Protein AF-A0A0B4BVZ1-F1 (afdb_monomer_lite)

Sequence (86 aa):
MSPDAIRTRLLAARKSIGMQQLDVAKELGLKKTTFHSQESRGAPGLKTMRYYYRQHRIDFNFILHGDFAQLPQDVQDRLFAALQSE

Secondary structure (DSSP, 8-state):
--HHHHHHHHHHHHHHTT--HHHHHHHTT--HHHHHHHHHTT---HHHHHHHHHHH---HHHHHT---TTS-HHHHHHHHHHHH--

Radius of gyration: 11.62 Å; chains: 1; bounding box: 24×28×29 Å

pLDDT: mean 96.11, std 6.37, range [51.28, 98.62]

Structure (mmCIF, N/CA/C/O backbone):
data_AF-A0A0B4BVZ1-F1
#
_entry.id   AF-A0A0B4BVZ1-F1
#
loop_
_atom_site.group_PDB
_atom_site.id
_atom_site.type_symbol
_atom_site.label_atom_id
_atom_site.label_alt_id
_atom_site.label_comp_id
_atom_site.label_asym_id
_atom_site.label_entity_id
_atom_site.label_seq_id
_atom_site.pdbx_PDB_ins_code
_atom_site.Cartn_x
_atom_site.Cartn_y
_atom_site.Cartn_z
_atom_site.occupancy
_atom_site.B_iso_or_equiv
_atom_site.auth_seq_id
_atom_site.auth_comp_id
_atom_site.auth_asym_id
_atom_site.auth_atom_id
_atom_site.pdbx_PDB_model_num
ATOM 1 N N . MET A 1 1 ? 14.543 5.013 -7.963 1.00 76.00 1 MET A N 1
ATOM 2 C CA . MET A 1 1 ? 13.230 4.716 -7.350 1.00 76.00 1 MET A CA 1
ATOM 3 C C . MET A 1 1 ? 12.453 6.025 -7.269 1.00 76.00 1 MET A C 1
ATOM 5 O O . MET A 1 1 ? 12.980 6.951 -6.667 1.00 76.00 1 MET A O 1
ATOM 9 N N . SER A 1 2 ? 11.293 6.153 -7.925 1.00 94.44 2 SER A N 1
ATOM 10 C CA . SER A 1 2 ? 10.487 7.386 -7.880 1.00 94.44 2 SER A CA 1
ATOM 11 C C . SER A 1 2 ? 9.292 7.239 -6.927 1.00 94.44 2 SER A C 1
ATOM 13 O O . SER A 1 2 ? 8.744 6.136 -6.818 1.00 94.44 2 SER A O 1
ATOM 15 N N . PRO A 1 3 ? 8.857 8.325 -6.261 1.00 96.75 3 PRO A N 1
ATOM 16 C CA . PRO A 1 3 ? 7.639 8.323 -5.452 1.00 96.75 3 PRO A CA 1
ATOM 17 C C . PRO A 1 3 ? 6.404 7.853 -6.233 1.00 96.75 3 PRO A C 1
ATOM 19 O O . PRO A 1 3 ? 5.636 7.041 -5.726 1.00 96.75 3 PRO A O 1
ATOM 22 N N . ASP A 1 4 ? 6.258 8.258 -7.497 1.00 97.25 4 ASP A N 1
ATOM 23 C CA . ASP A 1 4 ? 5.121 7.846 -8.331 1.00 97.25 4 ASP A CA 1
ATOM 24 C C . ASP A 1 4 ? 5.081 6.334 -8.568 1.00 97.25 4 ASP A C 1
ATOM 26 O O . ASP A 1 4 ? 4.028 5.715 -8.429 1.00 97.25 4 ASP A O 1
ATOM 30 N N . ALA A 1 5 ? 6.233 5.701 -8.816 1.00 97.19 5 ALA A N 1
ATOM 31 C CA . ALA A 1 5 ? 6.285 4.250 -8.960 1.00 97.19 5 ALA A CA 1
ATOM 32 C C . ALA A 1 5 ? 5.883 3.541 -7.658 1.00 97.19 5 ALA A C 1
ATOM 34 O O . ALA A 1 5 ? 5.205 2.515 -7.694 1.00 97.19 5 ALA A O 1
ATOM 35 N N . ILE A 1 6 ? 6.314 4.049 -6.496 1.00 98.25 6 ILE A N 1
ATOM 36 C CA . ILE A 1 6 ? 5.919 3.490 -5.190 1.00 98.25 6 ILE A CA 1
ATOM 37 C C . ILE A 1 6 ? 4.415 3.676 -4.970 1.00 98.25 6 ILE A C 1
ATOM 39 O O . ILE A 1 6 ? 3.743 2.746 -4.530 1.00 98.25 6 ILE A O 1
ATOM 43 N N . ARG A 1 7 ? 3.864 4.843 -5.322 1.00 98.00 7 ARG A N 1
ATOM 44 C CA . ARG A 1 7 ? 2.422 5.111 -5.271 1.00 98.00 7 ARG A CA 1
ATOM 45 C C . ARG A 1 7 ? 1.636 4.088 -6.089 1.00 98.00 7 ARG A C 1
ATOM 47 O O . ARG A 1 7 ? 0.716 3.487 -5.538 1.00 98.00 7 ARG A O 1
ATOM 54 N N . THR A 1 8 ? 2.001 3.845 -7.350 1.00 97.88 8 THR A N 1
ATOM 55 C CA . THR A 1 8 ? 1.333 2.841 -8.202 1.00 97.88 8 THR A CA 1
ATOM 56 C C . THR A 1 8 ? 1.337 1.460 -7.545 1.00 97.88 8 THR A C 1
ATOM 58 O O . THR A 1 8 ? 0.322 0.768 -7.527 1.00 97.88 8 THR A O 1
ATOM 61 N N . ARG A 1 9 ? 2.443 1.073 -6.906 1.00 97.94 9 ARG A N 1
ATOM 62 C CA . ARG A 1 9 ? 2.558 -0.233 -6.237 1.00 97.94 9 ARG A CA 1
ATOM 63 C C . ARG A 1 9 ? 1.812 -0.309 -4.911 1.00 97.94 9 ARG A C 1
ATOM 65 O O . ARG A 1 9 ? 1.272 -1.364 -4.596 1.00 97.94 9 ARG A O 1
ATOM 72 N N . LEU A 1 10 ? 1.699 0.789 -4.165 1.00 98.12 10 LEU A N 1
ATOM 73 C CA . LEU A 1 10 ? 0.820 0.861 -2.992 1.00 98.12 10 LEU A CA 1
ATOM 74 C C . LEU A 1 10 ? -0.655 0.760 -3.388 1.00 98.12 10 LEU A C 1
ATOM 76 O O . LEU A 1 10 ? -1.406 0.032 -2.738 1.00 98.12 10 LEU A O 1
ATOM 80 N N . LEU A 1 11 ? -1.049 1.424 -4.479 1.00 98.00 11 LEU A N 1
ATOM 81 C CA . LEU A 1 11 ? -2.390 1.301 -5.049 1.00 98.00 11 LEU A CA 1
ATOM 82 C C . LEU A 1 11 ? -2.670 -0.141 -5.479 1.00 98.00 11 LEU A C 1
ATOM 84 O O . LEU A 1 11 ? -3.712 -0.683 -5.117 1.00 98.00 11 LEU A O 1
ATOM 88 N N . ALA A 1 12 ? -1.733 -0.776 -6.186 1.00 98.12 12 ALA A N 1
ATOM 89 C CA . ALA A 1 12 ? -1.843 -2.175 -6.585 1.00 98.12 12 ALA A CA 1
ATOM 90 C C . ALA A 1 12 ? -1.934 -3.113 -5.375 1.00 98.12 12 ALA A C 1
ATOM 92 O O . ALA A 1 12 ? -2.834 -3.945 -5.323 1.00 98.12 12 ALA A O 1
ATOM 93 N N . ALA A 1 13 ? -1.078 -2.937 -4.364 1.00 98.12 13 ALA A N 1
ATOM 94 C CA . ALA A 1 13 ? -1.115 -3.728 -3.137 1.00 98.12 13 ALA A CA 1
ATOM 95 C C . ALA A 1 13 ? -2.485 -3.633 -2.455 1.00 98.12 13 ALA A C 1
ATOM 97 O O . ALA A 1 13 ? -3.093 -4.658 -2.151 1.00 98.12 13 ALA A O 1
ATOM 98 N N . ARG A 1 14 ? -3.024 -2.418 -2.298 1.00 98.31 14 ARG A N 1
ATOM 99 C CA . ARG A 1 14 ? -4.346 -2.204 -1.701 1.00 98.31 14 AR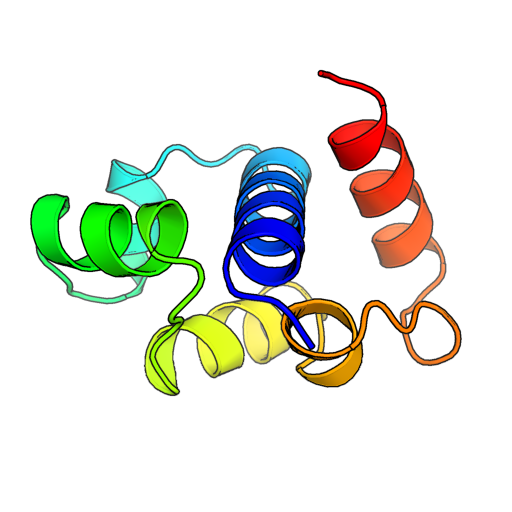G A CA 1
ATOM 100 C C . ARG A 1 14 ? -5.481 -2.798 -2.541 1.00 98.31 14 ARG A C 1
ATOM 102 O O . ARG A 1 14 ? -6.363 -3.456 -1.993 1.00 98.31 14 ARG A O 1
ATOM 109 N N . LYS A 1 15 ? -5.473 -2.563 -3.857 1.00 97.94 15 LYS A N 1
ATOM 110 C CA . LYS A 1 15 ? -6.474 -3.111 -4.788 1.00 97.94 15 LYS A CA 1
ATOM 111 C C . LYS A 1 15 ? -6.442 -4.645 -4.795 1.00 97.94 15 LYS A C 1
ATOM 113 O O . LYS A 1 15 ? -7.500 -5.260 -4.764 1.00 97.94 15 LYS A O 1
ATOM 118 N N . SER A 1 16 ? -5.253 -5.254 -4.756 1.00 98.00 16 SER A N 1
ATOM 119 C CA . SER A 1 16 ? -5.069 -6.714 -4.796 1.00 98.00 16 SER A CA 1
ATOM 120 C C . SER A 1 16 ? -5.675 -7.451 -3.598 1.00 98.00 16 SER A C 1
ATOM 122 O O . SER A 1 16 ? -5.980 -8.635 -3.700 1.00 98.00 16 SER A O 1
ATOM 124 N N . ILE A 1 17 ? -5.870 -6.749 -2.476 1.00 97.44 17 ILE A N 1
ATOM 125 C CA . ILE A 1 17 ? -6.506 -7.283 -1.263 1.00 97.44 17 ILE A CA 1
ATOM 126 C C . ILE A 1 17 ? -7.961 -6.814 -1.104 1.00 97.44 17 ILE A C 1
ATOM 128 O O . ILE A 1 17 ? -8.571 -7.045 -0.064 1.00 97.44 17 ILE A O 1
ATOM 132 N N . GLY A 1 18 ? -8.515 -6.119 -2.106 1.00 97.06 18 GLY A N 1
ATOM 133 C CA . GLY A 1 18 ? -9.918 -5.697 -2.136 1.00 97.06 18 GLY A CA 1
ATOM 134 C C . GLY A 1 18 ? -10.308 -4.627 -1.111 1.00 97.06 18 GLY A C 1
ATOM 135 O O . GLY A 1 18 ? -11.495 -4.446 -0.853 1.00 97.06 18 GLY A O 1
ATOM 136 N N . MET A 1 19 ? -9.347 -3.913 -0.513 1.00 97.81 19 MET A N 1
ATOM 137 C CA . MET A 1 19 ? -9.618 -2.962 0.573 1.00 97.81 19 MET A CA 1
ATOM 138 C C . MET A 1 19 ? -9.672 -1.501 0.113 1.00 97.81 19 MET A C 1
ATOM 140 O O . MET A 1 19 ? -8.960 -1.061 -0.798 1.00 97.81 19 MET A O 1
ATOM 144 N N . GLN A 1 20 ? -10.474 -0.688 0.805 1.00 98.00 20 GLN A N 1
ATOM 145 C CA . GLN A 1 20 ? -10.435 0.764 0.655 1.00 98.00 20 GLN A CA 1
ATOM 146 C C . GLN A 1 20 ? -9.360 1.378 1.562 1.00 98.00 20 GLN A C 1
ATOM 148 O O . GLN A 1 20 ? -8.892 0.771 2.524 1.00 98.00 20 GLN A O 1
ATOM 153 N N . GLN A 1 21 ? -8.982 2.634 1.296 1.00 98.19 21 GLN A N 1
ATOM 154 C CA . GLN A 1 21 ? -8.012 3.359 2.133 1.00 98.19 21 GLN A CA 1
ATOM 155 C C . GLN A 1 21 ? -8.432 3.420 3.612 1.00 98.19 21 GLN A C 1
ATOM 157 O O . GLN A 1 21 ? -7.580 3.415 4.497 1.00 98.19 21 GLN A O 1
ATOM 162 N N . LEU A 1 22 ? -9.740 3.510 3.882 1.00 98.38 22 LEU A N 1
ATOM 163 C CA . LEU A 1 22 ? -10.264 3.557 5.247 1.00 98.38 22 LEU A CA 1
ATOM 164 C C . LEU A 1 22 ? -10.071 2.222 5.979 1.00 98.38 22 LEU A C 1
ATOM 166 O O . LEU A 1 22 ? -9.757 2.242 7.165 1.00 98.38 22 LEU A O 1
ATOM 170 N N . ASP A 1 23 ? -10.229 1.096 5.286 1.00 98.50 23 ASP A N 1
ATOM 171 C CA . ASP A 1 23 ? -10.105 -0.237 5.881 1.00 98.50 23 ASP A CA 1
ATOM 172 C C . ASP A 1 23 ? -8.652 -0.503 6.273 1.00 98.50 23 ASP A C 1
ATOM 174 O O . ASP A 1 23 ? -8.363 -0.790 7.432 1.00 98.50 23 ASP A O 1
ATOM 178 N N . VAL A 1 24 ? -7.714 -0.242 5.355 1.00 98.44 24 VAL A N 1
ATOM 179 C CA . VAL A 1 24 ? -6.277 -0.368 5.642 1.00 98.44 24 VAL A CA 1
ATOM 180 C C . VAL A 1 24 ? -5.847 0.586 6.763 1.00 98.44 24 VAL A C 1
ATOM 182 O O . VAL A 1 24 ? -5.060 0.220 7.634 1.00 98.44 24 VAL A O 1
ATOM 185 N N . ALA A 1 25 ? -6.384 1.811 6.795 1.00 98.56 25 ALA A N 1
ATOM 186 C CA . ALA A 1 25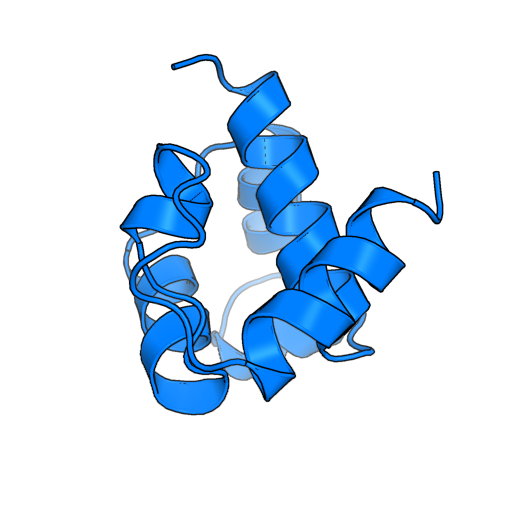 ? -6.103 2.745 7.882 1.00 98.56 25 ALA A CA 1
ATOM 187 C C . ALA A 1 25 ? -6.584 2.215 9.244 1.00 98.56 25 ALA A C 1
ATOM 189 O O . ALA A 1 25 ? -5.851 2.353 10.223 1.00 98.56 25 ALA A O 1
ATOM 190 N N . LYS A 1 26 ? -7.764 1.580 9.313 1.00 98.56 26 LYS A N 1
ATOM 191 C CA . LYS A 1 26 ? -8.284 0.959 10.543 1.00 98.56 26 LYS A CA 1
ATOM 192 C C . LYS A 1 26 ? -7.394 -0.190 11.015 1.00 98.56 26 LYS A C 1
ATOM 194 O O . LYS A 1 26 ? -6.997 -0.180 12.177 1.00 98.56 26 LYS A O 1
ATOM 199 N N . GLU A 1 27 ? -7.004 -1.095 10.118 1.00 98.31 27 GLU A N 1
ATOM 200 C CA . GLU A 1 27 ? -6.075 -2.201 10.417 1.00 98.31 27 GLU A CA 1
ATOM 201 C C . GLU A 1 27 ? -4.730 -1.698 10.959 1.00 98.31 27 GLU A C 1
ATOM 203 O O . GLU A 1 27 ? -4.123 -2.260 11.872 1.00 98.31 27 GLU A O 1
ATOM 208 N N . LEU A 1 28 ? -4.266 -0.567 10.429 1.00 97.88 28 LEU A N 1
ATOM 209 C CA . LEU A 1 28 ? -3.040 0.083 10.869 1.00 97.88 28 LEU A CA 1
ATOM 210 C C . LEU A 1 28 ? -3.222 0.963 12.113 1.00 97.88 28 LEU A C 1
ATOM 212 O O . LEU A 1 28 ? -2.226 1.507 12.595 1.00 97.88 28 LEU A O 1
ATOM 216 N N . GLY A 1 29 ? -4.434 1.148 12.641 1.00 98.06 29 GLY A N 1
ATOM 217 C CA . GLY A 1 29 ? -4.711 2.114 13.710 1.00 98.06 29 GLY A CA 1
ATOM 218 C C . GLY A 1 29 ? -4.283 3.544 13.347 1.00 98.06 29 GLY A C 1
ATOM 219 O O . GLY A 1 29 ? -3.748 4.268 14.185 1.00 98.06 29 GLY A O 1
ATOM 220 N N . LEU A 1 30 ? -4.427 3.925 12.077 1.00 97.88 30 LEU A N 1
ATOM 221 C CA . LEU A 1 30 ? -4.088 5.238 11.533 1.00 97.88 30 LEU A CA 1
ATOM 222 C C . LEU A 1 30 ? -5.353 6.028 11.192 1.00 97.88 30 LEU A C 1
ATOM 224 O O . LEU A 1 30 ? -6.408 5.477 10.887 1.00 97.88 30 LEU A O 1
ATOM 228 N N . LYS A 1 31 ? -5.225 7.357 11.139 1.00 98.38 31 LYS A N 1
ATOM 229 C CA . LYS A 1 31 ? -6.239 8.194 10.487 1.00 98.38 31 LYS A CA 1
ATOM 230 C C . LYS A 1 31 ? -6.243 7.898 8.984 1.00 98.38 31 LYS A C 1
ATOM 232 O O . LYS A 1 31 ? -5.176 7.768 8.379 1.00 98.38 31 LYS A O 1
ATOM 237 N N . LYS A 1 32 ? -7.426 7.903 8.355 1.00 98.19 32 LYS A N 1
ATOM 238 C CA . LYS A 1 32 ? -7.568 7.755 6.891 1.00 98.19 32 LYS A CA 1
ATOM 239 C C . LYS A 1 32 ? -6.665 8.730 6.127 1.00 98.19 32 LYS A C 1
ATOM 241 O O . LYS A 1 32 ? -6.014 8.331 5.171 1.00 98.19 32 LYS A O 1
ATOM 246 N N . THR A 1 33 ? -6.589 9.987 6.566 1.00 98.44 33 THR A N 1
ATOM 247 C CA . THR A 1 33 ? -5.755 11.027 5.937 1.00 98.44 33 THR A CA 1
ATOM 248 C C . THR A 1 33 ? -4.260 10.709 5.997 1.00 98.44 33 THR A C 1
ATOM 250 O O . THR A 1 33 ? -3.535 10.999 5.049 1.00 98.44 33 THR A O 1
ATOM 253 N N . THR A 1 34 ? -3.794 10.0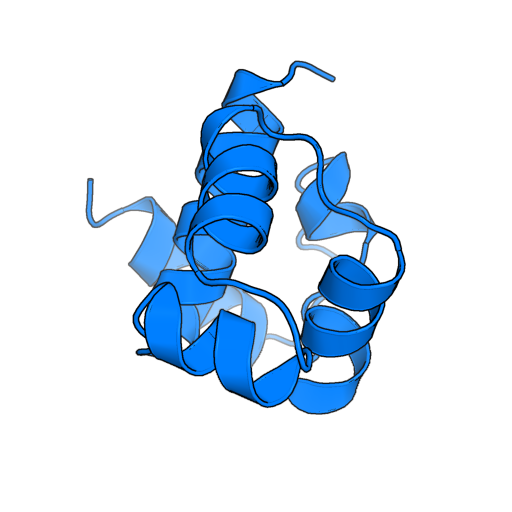66 7.071 1.00 98.50 34 THR A N 1
ATOM 254 C CA . THR A 1 34 ? -2.400 9.627 7.204 1.00 98.50 34 THR A CA 1
ATOM 255 C C . THR A 1 34 ? -2.076 8.527 6.202 1.00 98.50 34 THR A C 1
ATOM 257 O O . THR A 1 34 ? -1.078 8.636 5.495 1.00 98.50 34 THR A O 1
ATOM 260 N N . PHE A 1 35 ? -2.920 7.495 6.102 1.00 98.62 35 PHE A N 1
ATOM 261 C CA . PHE A 1 35 ? -2.720 6.435 5.112 1.00 98.62 35 PHE A CA 1
ATOM 262 C C . PHE A 1 35 ? -2.836 6.974 3.680 1.00 98.62 35 PHE A C 1
ATOM 264 O O . PHE A 1 35 ? -1.985 6.685 2.845 1.00 98.62 35 PHE A O 1
ATOM 271 N N . HIS A 1 36 ? -3.822 7.840 3.424 1.00 98.38 36 HIS A N 1
ATOM 272 C CA . HIS A 1 36 ? -3.972 8.520 2.141 1.00 98.38 36 HIS A CA 1
ATOM 273 C C . HIS A 1 36 ? -2.697 9.271 1.737 1.00 98.38 36 HIS A C 1
ATOM 275 O O . HIS A 1 36 ? -2.257 9.120 0.607 1.00 98.38 36 HIS A O 1
ATOM 281 N N . SER A 1 37 ? -2.082 10.035 2.648 1.00 98.50 37 SER A N 1
ATOM 282 C CA . SER A 1 37 ? -0.827 10.761 2.390 1.00 98.50 37 SER A CA 1
ATOM 283 C C . SER A 1 37 ? 0.342 9.824 2.070 1.00 98.50 37 SER A C 1
ATOM 285 O O . SER A 1 37 ? 1.129 10.105 1.171 1.00 98.50 37 SER A O 1
ATOM 287 N N . GLN A 1 38 ? 0.448 8.689 2.771 1.00 98.44 38 GLN A N 1
ATOM 288 C CA . GLN A 1 38 ? 1.476 7.686 2.475 1.00 98.44 38 GLN A CA 1
ATOM 289 C C . GLN A 1 38 ? 1.305 7.098 1.070 1.00 98.44 38 GLN A C 1
ATOM 291 O O . GLN A 1 38 ? 2.280 6.989 0.332 1.00 98.44 38 GLN A O 1
ATOM 296 N N . GLU A 1 39 ? 0.073 6.746 0.698 1.00 97.69 39 GLU A N 1
ATOM 297 C CA . GLU A 1 39 ? -0.240 6.187 -0.618 1.00 97.69 39 GLU A CA 1
ATOM 298 C C . GLU A 1 39 ? -0.060 7.232 -1.728 1.00 97.69 39 GLU A C 1
ATOM 300 O O . GLU A 1 39 ? 0.627 6.966 -2.710 1.00 97.69 39 GLU A O 1
ATOM 305 N N . SER A 1 40 ? -0.603 8.443 -1.565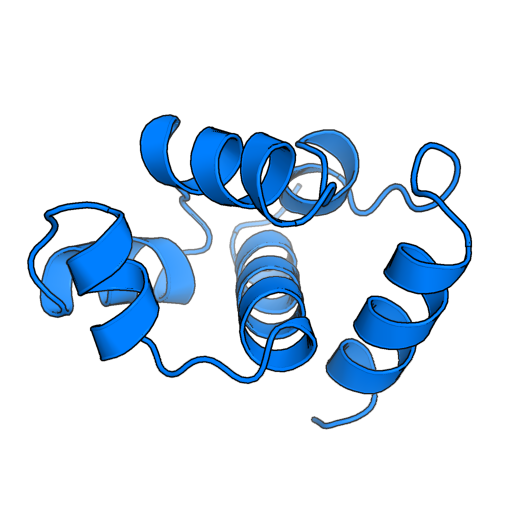 1.00 97.69 40 SER A N 1
ATOM 306 C CA . SER A 1 40 ? -0.567 9.492 -2.593 1.00 97.69 40 SER A CA 1
ATOM 307 C C . SER A 1 40 ? 0.817 10.089 -2.818 1.00 97.69 40 SER A C 1
ATOM 309 O O . SER A 1 40 ? 1.113 10.510 -3.930 1.00 97.69 40 SER A O 1
ATOM 311 N N . ARG A 1 41 ? 1.681 10.104 -1.799 1.00 97.94 41 ARG A N 1
ATOM 312 C CA . ARG A 1 41 ? 3.072 10.562 -1.931 1.00 97.94 41 ARG A CA 1
ATOM 313 C C . ARG A 1 41 ? 4.049 9.439 -2.263 1.00 97.94 41 ARG A C 1
ATOM 315 O O . ARG A 1 41 ? 5.237 9.718 -2.361 1.00 97.94 41 ARG A O 1
ATOM 322 N N . GLY A 1 42 ? 3.593 8.186 -2.357 1.00 97.94 42 GLY A N 1
ATOM 323 C CA . GLY A 1 42 ? 4.490 7.041 -2.528 1.00 97.94 42 GLY A CA 1
ATOM 324 C C . GLY A 1 42 ? 5.523 6.925 -1.405 1.00 97.94 42 GLY A C 1
ATOM 325 O O . GLY A 1 42 ? 6.678 6.592 -1.648 1.00 97.94 42 GLY A O 1
ATOM 326 N N . ALA A 1 43 ? 5.123 7.249 -0.175 1.00 98.06 43 ALA A N 1
ATOM 327 C CA . ALA A 1 43 ? 5.995 7.309 0.995 1.00 98.06 43 ALA A CA 1
ATOM 328 C C . ALA A 1 43 ? 5.412 6.445 2.129 1.00 98.06 43 ALA A C 1
ATOM 330 O O . ALA A 1 43 ? 4.881 6.977 3.111 1.00 98.06 43 ALA A O 1
ATOM 331 N N . PRO A 1 44 ? 5.441 5.105 1.994 1.00 97.69 44 PRO A N 1
ATOM 332 C CA . PRO A 1 44 ? 4.846 4.216 2.977 1.00 97.69 44 PRO A CA 1
ATOM 333 C C . PRO A 1 44 ? 5.645 4.219 4.277 1.00 97.69 44 PRO A C 1
ATOM 335 O O . PRO A 1 44 ? 6.871 4.120 4.293 1.00 97.69 44 PRO A O 1
ATOM 338 N N . GLY A 1 45 ? 4.935 4.272 5.401 1.00 97.94 45 GLY A N 1
ATOM 339 C CA . GLY A 1 45 ? 5.549 4.061 6.704 1.00 97.94 45 GLY A CA 1
ATOM 340 C C . GLY A 1 45 ? 5.936 2.595 6.908 1.00 97.94 45 GLY A C 1
ATOM 341 O O . GLY A 1 45 ? 5.316 1.680 6.364 1.00 97.94 45 GLY A O 1
ATOM 342 N N . LEU A 1 46 ? 6.902 2.346 7.793 1.00 98.19 46 LEU A N 1
ATOM 343 C CA . LEU A 1 46 ? 7.340 0.989 8.136 1.00 98.19 46 LEU A CA 1
ATOM 344 C C . LEU A 1 46 ? 6.197 0.106 8.675 1.00 98.19 46 LEU A C 1
ATOM 346 O O . LEU A 1 46 ? 6.178 -1.101 8.441 1.00 98.19 46 LEU A O 1
ATOM 350 N N . LYS A 1 47 ? 5.220 0.692 9.383 1.00 98.19 47 LYS A N 1
ATOM 351 C CA . LYS A 1 47 ? 4.023 -0.029 9.853 1.00 98.19 47 LYS A CA 1
ATOM 352 C C . LYS A 1 47 ? 3.176 -0.538 8.680 1.00 98.19 47 LYS A C 1
ATOM 354 O O . LYS A 1 47 ? 2.767 -1.693 8.699 1.00 98.19 47 LYS A O 1
ATOM 359 N N . THR A 1 48 ? 2.985 0.293 7.658 1.00 98.44 48 THR A N 1
ATOM 360 C CA . THR A 1 48 ? 2.239 -0.031 6.434 1.00 98.44 48 THR A CA 1
ATOM 361 C C . THR A 1 48 ? 2.916 -1.146 5.647 1.00 98.44 48 THR A C 1
ATOM 363 O O . THR A 1 48 ? 2.271 -2.134 5.312 1.00 98.44 48 THR A O 1
ATOM 366 N N . MET A 1 49 ? 4.231 -1.048 5.430 1.00 98.44 49 MET A N 1
ATOM 367 C CA . MET A 1 49 ? 4.981 -2.110 4.748 1.00 98.44 49 MET A CA 1
ATOM 368 C C . MET A 1 49 ? 4.934 -3.428 5.535 1.00 98.44 49 MET A C 1
ATOM 370 O O . MET A 1 49 ? 4.668 -4.482 4.963 1.00 98.44 49 MET A O 1
ATOM 374 N N . ARG A 1 50 ? 5.099 -3.385 6.868 1.00 98.44 50 ARG A N 1
ATOM 375 C CA . ARG A 1 50 ? 4.975 -4.582 7.721 1.00 98.44 50 ARG A CA 1
ATOM 376 C C . ARG A 1 50 ? 3.588 -5.216 7.680 1.00 98.44 50 ARG A C 1
ATOM 378 O O . ARG A 1 50 ? 3.506 -6.437 7.754 1.00 98.44 50 ARG A O 1
ATOM 385 N N . TYR A 1 51 ? 2.529 -4.415 7.598 1.00 98.62 51 TYR A N 1
ATOM 386 C CA . TYR A 1 51 ? 1.163 -4.916 7.465 1.00 98.62 51 TYR A CA 1
ATOM 387 C C . TYR A 1 51 ? 0.989 -5.697 6.161 1.00 98.62 51 TYR A C 1
ATOM 389 O O . TYR A 1 51 ? 0.599 -6.861 6.211 1.00 98.62 51 TYR A O 1
ATOM 397 N N . TYR A 1 52 ? 1.376 -5.112 5.025 1.00 98.44 52 TYR A N 1
ATOM 398 C CA . TYR A 1 52 ? 1.313 -5.790 3.729 1.00 98.44 52 TYR A CA 1
ATOM 399 C C . TYR A 1 52 ? 2.150 -7.072 3.690 1.00 98.44 52 TYR A C 1
ATOM 401 O O . TYR A 1 52 ? 1.678 -8.094 3.199 1.00 98.44 52 TYR A O 1
ATOM 409 N N . TYR A 1 53 ? 3.338 -7.064 4.293 1.00 98.06 53 TYR A N 1
ATOM 410 C CA . TYR A 1 53 ? 4.166 -8.264 4.359 1.00 98.06 53 TYR A CA 1
ATOM 411 C C . TYR A 1 53 ? 3.549 -9.356 5.240 1.00 98.06 53 TYR A C 1
ATOM 413 O O . TYR A 1 53 ? 3.409 -10.496 4.807 1.00 98.06 53 TYR A O 1
ATOM 421 N N . ARG A 1 54 ? 3.158 -9.029 6.477 1.00 98.00 54 ARG A N 1
ATOM 422 C CA . ARG A 1 54 ? 2.710 -10.042 7.447 1.00 98.00 54 ARG A CA 1
ATOM 423 C C . ARG A 1 54 ? 1.314 -10.577 7.165 1.00 98.00 54 ARG A C 1
ATOM 425 O O . ARG A 1 54 ? 1.090 -11.760 7.376 1.00 98.00 54 ARG A O 1
ATOM 432 N N . GLN A 1 55 ? 0.397 -9.716 6.735 1.00 97.88 55 GLN A N 1
ATOM 433 C CA . GLN A 1 55 ? -0.997 -10.105 6.513 1.00 97.88 55 GLN A CA 1
ATOM 434 C C . GLN A 1 55 ? -1.229 -10.592 5.085 1.00 97.88 55 GLN A C 1
ATOM 436 O O . GLN A 1 55 ? -2.056 -11.466 4.863 1.00 97.88 55 GLN A O 1
ATOM 441 N N . HIS A 1 56 ? -0.466 -10.058 4.126 1.00 97.75 56 HIS A N 1
ATOM 442 C CA . HIS A 1 56 ? -0.751 -10.238 2.702 1.00 97.75 56 HIS A CA 1
ATOM 443 C C . HIS A 1 56 ? 0.444 -10.740 1.895 1.00 97.75 56 HIS A C 1
ATOM 445 O O . HIS A 1 56 ? 0.337 -10.830 0.679 1.00 97.75 56 HIS A O 1
ATOM 451 N N . ARG A 1 57 ? 1.581 -11.072 2.526 1.00 97.81 57 ARG A N 1
ATOM 452 C CA . ARG A 1 57 ? 2.798 -11.599 1.869 1.00 97.81 57 ARG A CA 1
ATOM 453 C C . ARG A 1 57 ? 3.335 -10.721 0.729 1.00 97.81 57 ARG A C 1
ATOM 455 O O . ARG A 1 57 ? 4.105 -11.197 -0.098 1.00 97.81 57 ARG A O 1
ATOM 462 N N . ILE A 1 58 ? 2.949 -9.445 0.697 1.00 98.12 58 ILE A N 1
ATOM 463 C CA . ILE A 1 58 ? 3.481 -8.450 -0.235 1.00 98.12 58 ILE A CA 1
ATOM 464 C C . ILE A 1 58 ? 4.708 -7.844 0.437 1.00 98.12 58 ILE A C 1
ATOM 466 O O . ILE A 1 58 ? 4.592 -7.113 1.425 1.00 98.12 58 ILE A O 1
ATOM 470 N N . ASP A 1 59 ? 5.886 -8.215 -0.047 1.00 96.44 59 ASP A N 1
ATOM 471 C CA . ASP A 1 59 ? 7.142 -7.835 0.582 1.00 96.44 59 ASP A CA 1
ATOM 472 C C . ASP A 1 59 ? 7.557 -6.381 0.292 1.00 96.44 59 ASP A C 1
ATOM 474 O O . ASP A 1 59 ? 6.910 -5.616 -0.431 1.00 96.44 59 ASP A O 1
ATOM 478 N N . PHE A 1 60 ? 8.657 -5.977 0.922 1.00 97.25 60 PHE A N 1
ATOM 479 C CA . PHE A 1 60 ? 9.149 -4.609 0.825 1.00 97.25 60 PHE A CA 1
ATOM 480 C C . PHE A 1 60 ? 9.840 -4.366 -0.518 1.00 97.25 60 PHE A C 1
ATOM 482 O O . PHE A 1 60 ? 9.815 -3.238 -1.006 1.00 97.25 60 PHE A O 1
ATOM 489 N N . ASN A 1 61 ? 10.423 -5.403 -1.123 1.00 97.06 61 ASN A N 1
ATOM 490 C CA . ASN A 1 61 ? 11.107 -5.301 -2.407 1.00 97.06 61 ASN A CA 1
ATOM 491 C C . ASN A 1 61 ? 10.100 -5.005 -3.515 1.00 97.06 61 ASN A C 1
ATOM 493 O O . ASN A 1 61 ? 10.332 -4.114 -4.327 1.00 97.06 61 ASN A O 1
ATOM 497 N N . PHE A 1 62 ? 8.918 -5.614 -3.486 1.00 97.44 62 PHE A N 1
ATOM 498 C CA . PHE A 1 62 ? 7.826 -5.229 -4.362 1.00 97.44 62 PHE A CA 1
ATOM 499 C C . PHE A 1 62 ? 7.407 -3.774 -4.129 1.00 97.44 62 PHE A C 1
ATOM 501 O O . PHE A 1 62 ? 7.416 -2.979 -5.067 1.00 97.44 62 PHE A O 1
ATOM 508 N N . ILE A 1 63 ? 7.090 -3.383 -2.889 1.00 97.38 63 ILE A N 1
ATOM 509 C CA . ILE A 1 63 ? 6.577 -2.029 -2.594 1.00 97.38 63 ILE A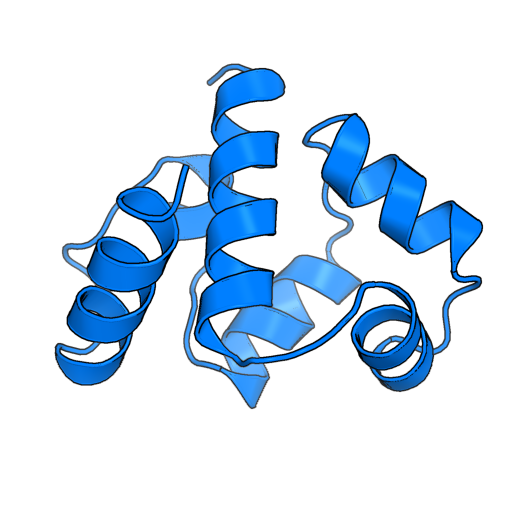 CA 1
ATOM 510 C C . ILE A 1 63 ? 7.589 -0.937 -2.975 1.00 97.38 63 ILE A C 1
ATOM 512 O O . ILE A 1 63 ? 7.199 0.105 -3.502 1.00 97.38 63 ILE A O 1
ATOM 516 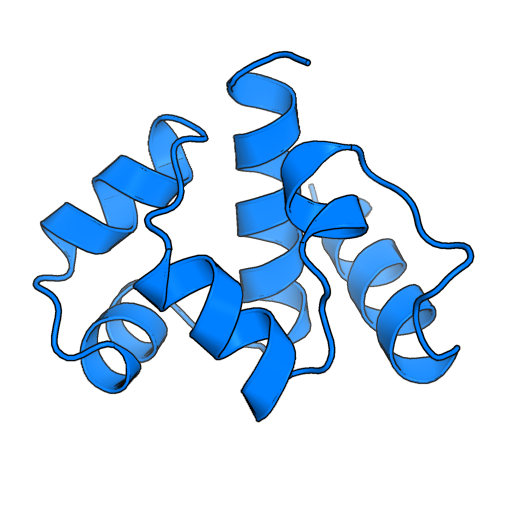N N . LEU A 1 64 ? 8.879 -1.166 -2.720 1.00 97.31 64 LEU A N 1
ATOM 517 C CA . LEU A 1 64 ? 9.937 -0.173 -2.901 1.00 97.31 64 LEU A CA 1
ATOM 518 C C . LEU A 1 64 ? 10.607 -0.278 -4.271 1.00 97.31 64 LEU A C 1
ATOM 520 O O . LEU A 1 64 ? 10.670 0.717 -4.993 1.00 97.31 64 LEU A O 1
ATOM 524 N N . HIS A 1 65 ? 10.928 -1.477 -4.757 1.00 96.44 65 HIS A N 1
ATOM 525 C CA . HIS A 1 65 ? 11.658 -1.707 -6.018 1.00 96.44 65 HIS A CA 1
ATOM 526 C C . HIS A 1 65 ? 10.835 -2.297 -7.177 1.00 96.44 65 HIS A C 1
ATOM 528 O O . HIS A 1 65 ? 11.131 -1.993 -8.326 1.00 96.44 65 HIS A O 1
ATOM 534 N N . GLY A 1 66 ? 9.747 -3.012 -6.892 1.00 95.25 66 GLY A N 1
ATOM 535 C CA . GLY A 1 66 ? 8.865 -3.602 -7.905 1.00 95.25 66 GLY A CA 1
ATOM 536 C C . GLY A 1 66 ? 9.230 -5.048 -8.219 1.00 95.25 66 GLY A C 1
ATOM 537 O O . GLY A 1 66 ? 8.814 -5.571 -9.247 1.00 95.25 66 GLY A O 1
ATOM 538 N N . ASP A 1 67 ? 10.002 -5.686 -7.340 1.00 95.81 67 ASP A N 1
ATOM 539 C CA . ASP A 1 67 ? 10.469 -7.051 -7.532 1.00 95.81 67 ASP A CA 1
ATOM 540 C C . ASP A 1 67 ? 9.347 -8.062 -7.284 1.00 95.81 67 ASP A C 1
ATOM 542 O O . ASP A 1 67 ? 8.766 -8.117 -6.202 1.00 95.81 67 ASP A O 1
ATOM 546 N N . PHE A 1 68 ? 9.073 -8.897 -8.285 1.00 93.81 68 PHE A N 1
ATOM 547 C CA . PHE A 1 68 ? 8.093 -9.985 -8.190 1.00 93.81 68 PHE A CA 1
ATOM 548 C C . PHE A 1 68 ? 8.724 -11.332 -7.832 1.00 93.81 68 PHE A C 1
ATOM 550 O O . PHE A 1 68 ? 8.037 -12.202 -7.311 1.00 93.81 68 PHE A O 1
ATOM 557 N N . ALA A 1 69 ? 10.024 -11.511 -8.085 1.00 91.81 69 ALA A N 1
ATOM 558 C CA . ALA A 1 69 ? 10.688 -12.817 -8.043 1.00 91.81 69 ALA A CA 1
ATOM 559 C C . ALA A 1 69 ? 10.616 -13.526 -6.677 1.00 91.81 69 ALA A C 1
ATOM 561 O O . ALA A 1 69 ? 10.671 -14.749 -6.619 1.00 91.81 69 ALA A O 1
ATOM 562 N N . GLN A 1 70 ? 10.502 -12.763 -5.586 1.00 88.69 70 GLN A N 1
ATOM 563 C CA . GLN A 1 70 ? 10.434 -13.288 -4.216 1.00 88.69 70 GLN A CA 1
ATOM 564 C C . GLN A 1 70 ? 8.994 -13.491 -3.724 1.00 88.69 70 GLN A C 1
ATOM 566 O O . GLN A 1 70 ? 8.772 -14.053 -2.649 1.00 88.69 70 GLN A O 1
ATOM 571 N N . LEU A 1 71 ? 8.002 -13.034 -4.494 1.00 95.50 71 LEU A N 1
ATOM 572 C CA . LEU A 1 71 ? 6.606 -13.144 -4.114 1.00 95.50 71 LEU A CA 1
ATOM 573 C C . LEU A 1 71 ? 6.056 -14.535 -4.462 1.00 95.50 71 LEU A C 1
ATOM 575 O O . LEU A 1 71 ? 6.367 -15.078 -5.524 1.00 95.50 71 LEU A O 1
ATOM 579 N N . PRO A 1 72 ? 5.183 -15.104 -3.619 1.00 96.25 72 PRO A N 1
ATOM 580 C CA . PRO A 1 72 ? 4.457 -16.322 -3.963 1.00 96.25 72 PRO A CA 1
ATOM 581 C C . PRO A 1 72 ? 3.565 -16.108 -5.195 1.00 96.25 72 PRO A C 1
ATOM 583 O O . PRO A 1 72 ? 3.062 -15.003 -5.404 1.00 96.25 72 PRO A O 1
ATOM 586 N N . GLN A 1 73 ? 3.336 -17.162 -5.984 1.00 96.56 73 GLN A N 1
ATOM 587 C CA . GLN A 1 73 ? 2.616 -17.063 -7.261 1.00 96.56 73 GLN A CA 1
ATOM 588 C C . GLN A 1 73 ? 1.226 -16.424 -7.115 1.00 96.56 73 GLN A C 1
ATOM 590 O O . GLN A 1 73 ? 0.900 -15.499 -7.851 1.00 96.56 73 GLN A O 1
ATOM 595 N N . ASP A 1 74 ? 0.455 -16.817 -6.096 1.00 96.81 74 ASP A N 1
ATOM 596 C CA . ASP A 1 74 ? -0.874 -16.250 -5.824 1.00 96.81 74 ASP A CA 1
ATOM 597 C C . ASP A 1 74 ? -0.837 -14.740 -5.533 1.00 96.81 74 ASP A C 1
ATOM 599 O O . ASP A 1 74 ? -1.811 -14.023 -5.766 1.00 96.81 74 ASP A O 1
ATOM 603 N N . VAL A 1 75 ? 0.288 -14.244 -5.006 1.00 97.75 75 VAL A N 1
ATOM 604 C CA . VAL A 1 75 ? 0.518 -12.820 -4.739 1.00 97.75 75 VAL A CA 1
ATOM 605 C C . VAL A 1 75 ? 0.870 -12.087 -6.024 1.00 97.75 75 VAL A C 1
ATOM 607 O O . VAL A 1 75 ? 0.368 -10.987 -6.254 1.00 97.75 75 VAL A O 1
ATOM 610 N N . GLN A 1 76 ? 1.702 -12.696 -6.868 1.00 97.62 76 GLN A N 1
ATOM 611 C CA . GLN A 1 76 ? 2.038 -12.143 -8.176 1.00 97.62 76 GLN A CA 1
ATOM 612 C C . GLN A 1 76 ? 0.777 -11.977 -9.027 1.00 97.62 76 GLN A C 1
ATOM 614 O O . GLN A 1 76 ? 0.524 -10.879 -9.517 1.00 97.62 76 GLN A O 1
ATOM 619 N N . ASP A 1 77 ? -0.057 -13.016 -9.113 1.00 97.06 77 ASP A N 1
ATOM 620 C CA . ASP A 1 77 ? -1.268 -13.022 -9.938 1.00 97.06 77 ASP A CA 1
ATOM 621 C C . ASP A 1 77 ? -2.225 -11.880 -9.551 1.00 97.06 77 ASP A C 1
ATOM 623 O O . ASP A 1 77 ? -2.663 -11.103 -10.405 1.00 97.06 77 ASP A O 1
ATOM 627 N N . ARG A 1 78 ? -2.493 -11.698 -8.247 1.00 96.81 78 ARG A N 1
ATOM 628 C CA . ARG A 1 78 ? -3.356 -10.599 -7.772 1.00 96.81 78 ARG A CA 1
ATOM 629 C C . ARG A 1 78 ? -2.745 -9.215 -7.986 1.00 96.81 78 ARG A C 1
ATOM 631 O O . ARG A 1 78 ? -3.480 -8.262 -8.244 1.00 96.81 78 ARG A O 1
ATOM 638 N N . LEU A 1 79 ? -1.423 -9.075 -7.871 1.00 97.25 79 LEU A N 1
ATOM 639 C CA . LEU A 1 79 ? -0.739 -7.799 -8.086 1.00 97.25 79 LEU A CA 1
ATOM 640 C C . LEU A 1 79 ? -0.708 -7.423 -9.567 1.00 97.25 79 LEU A C 1
ATOM 642 O O . LEU A 1 79 ? -0.949 -6.262 -9.888 1.00 97.25 79 LEU A O 1
ATOM 646 N N . PHE A 1 80 ? -0.480 -8.384 -10.465 1.00 95.56 80 PHE A N 1
ATOM 647 C CA . PHE A 1 80 ? -0.565 -8.159 -11.908 1.00 95.56 80 PHE A CA 1
ATOM 648 C C . PHE A 1 80 ? -1.971 -7.727 -12.322 1.00 95.56 80 PHE A C 1
ATOM 650 O O . PHE A 1 80 ? -2.112 -6.708 -12.998 1.00 95.56 80 PHE A O 1
ATOM 657 N N . ALA A 1 81 ? -3.008 -8.422 -11.843 1.00 95.44 81 ALA A N 1
ATOM 658 C CA . ALA A 1 81 ? -4.392 -8.022 -12.089 1.00 95.44 81 ALA A CA 1
ATOM 659 C C . ALA A 1 81 ? -4.677 -6.598 -11.570 1.00 95.44 81 ALA A C 1
ATOM 661 O O . ALA A 1 81 ? -5.292 -5.783 -12.258 1.00 95.44 81 ALA A O 1
ATOM 662 N N . ALA A 1 82 ? -4.182 -6.260 -10.375 1.00 95.56 82 ALA A N 1
ATOM 663 C CA . ALA A 1 82 ? -4.364 -4.933 -9.796 1.00 95.56 82 ALA A CA 1
ATOM 664 C C . ALA A 1 82 ? -3.632 -3.823 -10.575 1.00 95.56 82 ALA A C 1
ATOM 666 O O . ALA A 1 82 ? -4.173 -2.722 -10.692 1.00 95.56 82 ALA A O 1
ATOM 667 N N . LEU A 1 83 ? -2.445 -4.102 -11.121 1.00 92.94 83 LEU A N 1
ATOM 668 C CA . LEU A 1 83 ? -1.660 -3.155 -11.925 1.00 92.94 83 LEU A CA 1
ATOM 669 C C . LEU A 1 83 ? -2.260 -2.893 -13.311 1.00 92.94 83 LEU A C 1
ATOM 671 O O . LEU A 1 83 ? -2.067 -1.810 -13.845 1.00 92.94 83 LEU A O 1
ATOM 675 N N . GLN A 1 84 ? -2.991 -3.852 -13.882 1.00 85.06 84 GLN A N 1
ATOM 676 C CA . GLN A 1 84 ? -3.667 -3.689 -15.176 1.00 85.06 84 GLN A CA 1
ATOM 677 C C . GLN A 1 84 ? -5.016 -2.962 -15.075 1.00 85.06 84 GLN A C 1
ATOM 679 O O . GLN A 1 84 ? -5.550 -2.519 -16.084 1.00 85.06 84 GLN A O 1
ATOM 684 N N . SER A 1 85 ? -5.577 -2.846 -13.869 1.00 71.19 85 SER A N 1
ATOM 685 C CA . SER A 1 85 ? -6.881 -2.214 -13.608 1.00 71.19 85 SER A CA 1
ATOM 686 C C . SER A 1 85 ? -6.839 -0.673 -13.534 1.00 71.19 85 SER A C 1
ATOM 688 O O . SER A 1 85 ? -7.572 -0.072 -12.737 1.00 71.19 85 SER A O 1
ATOM 690 N N . GLU A 1 86 ? -5.933 -0.036 -14.277 1.00 51.28 86 GLU A N 1
ATOM 691 C CA . GLU A 1 86 ? -5.816 1.429 -14.401 1.00 51.28 86 GLU A CA 1
ATOM 692 C C . GLU A 1 86 ? -6.443 1.958 -15.692 1.00 51.28 86 GLU A C 1
ATOM 694 O O . GLU A 1 86 ? -6.209 1.359 -16.764 1.00 51.28 86 GLU A O 1
#

Foldseek 3Di:
DALVQLLLLLQLLCVLVVHDLCVLCVVLVHDSVVSVCCNVRSNDDPSSQVCSCPVPVCHPCCSPPNDPPPGDPSSVVSSVVSSVPD